Protein AF-A0A534ZHL0-F1 (afdb_monomer)

Nearest PDB structures (foldseek):
  2dp6-assembly1_A  TM=8.824E-01  e=2.739E-02  Thermus thermophilus HB8
  7d0j-assembly1_K  TM=3.395E-01  e=8.062E+00  Chlamydomonas reinhardtii

pLDDT: mean 93.41, std 6.08, range [64.62, 98.69]

Radius of gyration: 13.75 Å; Cα contacts (8 Å, |Δi|>4): 61; chains: 1; bounding box: 30×25×33 Å

Mean predicted aligned error: 3.31 Å

Solvent-accessible surface area (backbone atoms only — not comparable to full-atom values): 4283 Å² total; per-residue (Å²): 106,72,66,56,41,51,73,69,70,41,68,74,64,84,74,67,88,73,92,45,71,70,34,74,42,84,45,79,82,75,50,73,51,74,36,67,73,69,92,42,67,71,31,46,75,70,56,79,40,46,70,70,61,54,52,48,46,56,55,48,50,56,57,63,74,76,107

Foldseek 3Di:
DVVVCVVVVFDADPPHDDDDAQDWDQGSVRDIDGHHDDPDPVCDVVVVDDPVSVVVSVVVVVVSVVD

Sequence (67 aa):
FLAAERARGTALPRPLPRFAHGAEHRLASGLVLLSSYHPSQQNTFTGKLTRPMLDAVFARARVLMAA

Structure (mmCIF, N/CA/C/O backbone):
data_AF-A0A534ZHL0-F1
#
_entry.id   AF-A0A534ZHL0-F1
#
loop_
_atom_site.group_PDB
_atom_site.id
_atom_site.type_symbol
_atom_site.label_atom_id
_atom_site.label_alt_id
_atom_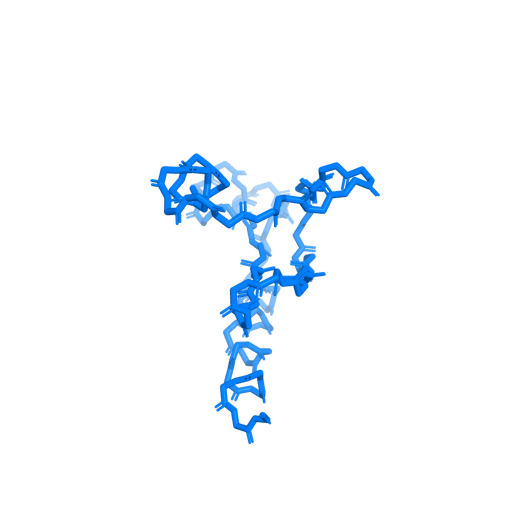site.label_comp_id
_atom_site.label_asym_id
_atom_site.label_entity_id
_atom_site.label_seq_id
_atom_site.pdbx_PDB_ins_code
_atom_site.Cartn_x
_atom_site.Cartn_y
_atom_site.Cartn_z
_atom_site.occupancy
_atom_site.B_iso_or_equiv
_atom_site.auth_seq_id
_atom_site.auth_comp_id
_atom_site.auth_asym_id
_atom_site.auth_atom_id
_atom_site.pdbx_PDB_model_num
ATOM 1 N N . PHE A 1 1 ? 10.106 6.425 -3.633 1.00 81.69 1 PHE A N 1
ATOM 2 C CA . PHE A 1 1 ? 10.133 5.301 -4.591 1.00 81.69 1 PHE A CA 1
ATOM 3 C C . PHE A 1 1 ? 10.324 5.762 -6.042 1.00 81.69 1 PHE A C 1
ATOM 5 O O . PHE A 1 1 ? 11.398 5.533 -6.570 1.00 81.69 1 PHE A O 1
ATOM 12 N N . LEU A 1 2 ? 9.382 6.477 -6.678 1.00 86.19 2 LEU A N 1
ATOM 13 C CA . LEU A 1 2 ? 9.545 6.913 -8.086 1.00 86.19 2 LEU A CA 1
ATOM 14 C C . LEU A 1 2 ? 10.762 7.830 -8.314 1.00 86.19 2 LEU A C 1
ATOM 16 O O . LEU A 1 2 ? 11.377 7.794 -9.371 1.00 86.19 2 LEU A O 1
ATOM 20 N N . ALA A 1 3 ? 11.150 8.614 -7.303 1.00 87.94 3 ALA A N 1
ATOM 21 C CA . ALA A 1 3 ? 12.406 9.362 -7.323 1.00 87.94 3 ALA A CA 1
ATOM 22 C C . ALA A 1 3 ? 13.644 8.444 -7.374 1.00 87.94 3 ALA A C 1
ATOM 24 O O . ALA A 1 3 ? 14.601 8.763 -8.068 1.00 87.94 3 ALA A O 1
ATOM 25 N N . ALA A 1 4 ? 13.605 7.290 -6.696 1.00 86.56 4 ALA A N 1
ATOM 26 C CA . ALA A 1 4 ? 14.679 6.300 -6.742 1.00 86.56 4 ALA A CA 1
ATOM 27 C C . ALA A 1 4 ? 14.741 5.606 -8.112 1.00 86.56 4 ALA A C 1
ATOM 29 O O . ALA A 1 4 ? 15.825 5.444 -8.655 1.00 86.56 4 ALA A O 1
ATOM 30 N N . GLU A 1 5 ? 13.591 5.281 -8.715 1.00 89.62 5 GLU A N 1
ATOM 31 C CA . GLU A 1 5 ? 13.532 4.777 -10.099 1.00 89.62 5 GLU A CA 1
ATOM 32 C C . GLU A 1 5 ? 14.111 5.789 -11.096 1.00 89.62 5 GLU A C 1
ATOM 34 O O . GLU A 1 5 ? 14.905 5.430 -11.962 1.00 89.62 5 GLU A O 1
ATOM 39 N N . ARG A 1 6 ? 13.788 7.077 -10.923 1.00 88.31 6 ARG A N 1
ATOM 40 C CA . ARG A 1 6 ? 14.359 8.155 -11.738 1.00 88.31 6 ARG A CA 1
ATOM 41 C C . ARG A 1 6 ? 15.873 8.274 -11.548 1.00 88.31 6 ARG A C 1
ATOM 43 O O . ARG A 1 6 ? 16.585 8.417 -12.533 1.00 88.31 6 ARG A O 1
ATOM 50 N N . ALA A 1 7 ? 16.361 8.191 -10.310 1.00 90.44 7 ALA A N 1
ATOM 51 C CA . ALA A 1 7 ? 17.793 8.228 -10.009 1.00 90.44 7 ALA A CA 1
ATOM 52 C C . ALA A 1 7 ? 18.552 7.023 -10.595 1.00 90.44 7 ALA A C 1
ATOM 54 O O . ALA A 1 7 ? 19.708 7.159 -10.975 1.00 90.44 7 ALA A O 1
ATOM 55 N N . ARG A 1 8 ? 17.889 5.867 -10.731 1.00 87.88 8 ARG A N 1
ATOM 56 C CA . ARG A 1 8 ? 18.411 4.679 -11.426 1.00 87.88 8 ARG A CA 1
ATOM 57 C C . ARG A 1 8 ? 18.401 4.793 -12.958 1.00 87.88 8 ARG A C 1
ATOM 59 O O . ARG A 1 8 ? 18.815 3.854 -13.628 1.00 87.88 8 ARG A O 1
ATOM 66 N N . GLY A 1 9 ? 17.887 5.887 -13.527 1.00 87.94 9 GLY A N 1
ATOM 67 C CA . GLY A 1 9 ? 17.714 6.036 -14.976 1.00 87.94 9 GLY A CA 1
ATOM 68 C C . GLY A 1 9 ? 16.6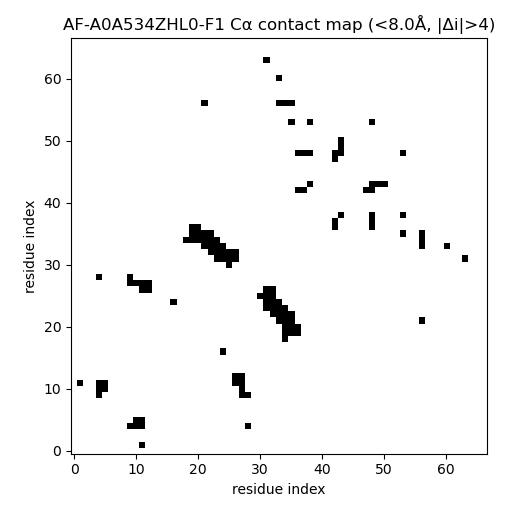18 5.140 -15.565 1.00 87.94 9 GLY A C 1
ATOM 69 O O . GLY A 1 9 ? 16.521 4.999 -16.781 1.00 87.94 9 GLY A O 1
ATOM 70 N N . THR A 1 10 ? 15.781 4.526 -14.724 1.00 87.50 10 THR A N 1
ATOM 71 C CA . THR A 1 10 ? 14.687 3.661 -15.174 1.00 87.50 10 THR A CA 1
ATOM 72 C C . THR A 1 10 ? 13.528 4.506 -15.699 1.00 87.50 10 THR A C 1
ATOM 74 O O . THR A 1 10 ? 13.113 5.486 -15.071 1.00 87.50 10 THR A O 1
ATOM 77 N N . ALA A 1 11 ? 12.972 4.116 -16.848 1.00 84.88 11 ALA A N 1
ATOM 78 C CA . ALA A 1 11 ? 11.796 4.770 -17.406 1.00 84.88 11 ALA A CA 1
ATOM 79 C C . ALA A 1 11 ? 10.600 4.657 -16.443 1.00 84.88 11 ALA A C 1
ATOM 81 O O . ALA A 1 11 ? 10.223 3.566 -16.011 1.00 84.88 11 ALA A O 1
ATOM 82 N N . LEU A 1 12 ? 9.989 5.798 -16.112 1.00 85.94 12 LEU A N 1
ATOM 83 C CA . LEU A 1 12 ? 8.764 5.839 -15.315 1.00 85.94 12 LEU A CA 1
ATOM 84 C C . LEU A 1 12 ? 7.539 5.636 -16.219 1.00 85.94 12 LEU A C 1
ATOM 86 O O . LEU A 1 12 ? 7.504 6.213 -17.311 1.00 85.94 12 LEU A O 1
ATOM 90 N N . PRO A 1 13 ? 6.512 4.894 -15.767 1.00 83.81 13 PRO A N 1
ATOM 91 C CA . PRO A 1 13 ? 5.286 4.748 -16.538 1.00 83.81 13 PRO A CA 1
ATOM 92 C C . PRO A 1 13 ? 4.578 6.101 -16.704 1.00 83.81 13 PRO A C 1
ATOM 94 O O . PRO A 1 13 ? 4.670 6.988 -15.847 1.00 83.81 13 PRO A O 1
ATOM 97 N N . ARG A 1 14 ? 3.888 6.262 -17.839 1.00 87.19 14 ARG A N 1
ATOM 98 C CA . ARG A 1 14 ? 3.046 7.422 -18.149 1.00 87.19 14 ARG A CA 1
ATOM 99 C C . ARG A 1 14 ? 1.613 6.937 -18.416 1.00 87.19 14 ARG A C 1
ATOM 101 O O . ARG A 1 14 ? 1.438 6.155 -19.347 1.00 87.19 14 ARG A O 1
ATOM 108 N N . PRO A 1 15 ? 0.605 7.390 -17.647 1.00 87.50 15 PRO A N 1
ATOM 109 C CA . PRO A 1 15 ? 0.692 8.343 -16.535 1.00 87.50 15 PRO A CA 1
ATOM 110 C C . PRO A 1 15 ? 1.455 7.782 -15.323 1.00 87.50 15 PRO A C 1
ATOM 112 O O . PRO A 1 15 ? 1.608 6.571 -15.177 1.00 87.50 15 PRO A O 1
ATOM 115 N N . LEU A 1 16 ? 1.944 8.678 -14.456 1.00 90.25 16 LEU A N 1
ATOM 116 C CA . LEU A 1 16 ? 2.636 8.264 -13.235 1.00 90.25 16 LEU A CA 1
ATOM 117 C C . LEU A 1 16 ? 1.700 7.446 -12.328 1.00 90.25 16 LEU A C 1
ATOM 119 O O . LEU A 1 16 ? 0.502 7.750 -12.268 1.00 90.25 16 LEU A O 1
ATOM 123 N N . PRO A 1 17 ? 2.237 6.469 -11.572 1.00 91.25 17 PRO A N 1
ATOM 124 C CA . PRO A 1 17 ? 1.452 5.667 -10.648 1.00 91.25 17 PRO A CA 1
ATOM 125 C C . PRO A 1 17 ? 0.722 6.557 -9.649 1.00 91.25 17 PRO A C 1
ATOM 127 O O . PRO A 1 17 ? 1.340 7.309 -8.891 1.00 91.25 17 PRO A O 1
ATOM 130 N N . ARG A 1 18 ? -0.607 6.476 -9.652 1.00 92.94 18 ARG A N 1
ATOM 131 C CA . ARG A 1 18 ? -1.434 7.151 -8.654 1.00 92.94 18 ARG A CA 1
ATOM 132 C C . ARG A 1 18 ? -1.463 6.313 -7.385 1.00 92.94 18 ARG A C 1
ATOM 134 O O . ARG A 1 18 ? -1.561 5.087 -7.439 1.00 92.94 18 ARG A O 1
ATOM 141 N N . PHE A 1 19 ? -1.406 6.993 -6.247 1.00 95.44 19 PHE A N 1
ATOM 142 C CA . PHE A 1 19 ? -1.562 6.342 -4.958 1.00 95.44 19 PHE A CA 1
ATOM 143 C C . PHE A 1 19 ? -3.027 5.963 -4.719 1.00 95.44 19 PHE A C 1
ATOM 145 O O . PHE A 1 19 ? -3.914 6.815 -4.790 1.00 95.44 19 PHE A O 1
ATOM 152 N N . ALA A 1 20 ? -3.252 4.698 -4.383 1.00 96.69 20 ALA A N 1
ATOM 153 C CA . ALA A 1 20 ? -4.461 4.203 -3.740 1.00 96.69 20 ALA A CA 1
ATOM 154 C C . ALA A 1 20 ? -4.089 2.991 -2.873 1.00 96.69 20 ALA A C 1
ATOM 156 O O . ALA A 1 20 ? -3.089 2.317 -3.134 1.00 96.69 2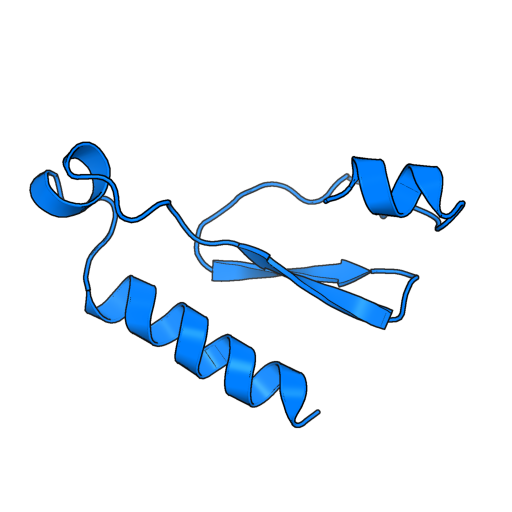0 ALA A O 1
ATOM 157 N N . HIS A 1 21 ? -4.865 2.727 -1.823 1.00 98.19 21 HIS A N 1
ATOM 158 C CA . HIS A 1 21 ? -4.647 1.539 -1.002 1.00 98.19 21 HIS A CA 1
ATOM 159 C C . HIS A 1 21 ? -4.858 0.272 -1.838 1.00 98.19 21 HIS A C 1
ATOM 161 O O . HIS A 1 21 ? -5.843 0.172 -2.564 1.00 98.19 21 HIS A O 1
ATOM 167 N N . GLY A 1 22 ? -3.913 -0.663 -1.760 1.00 97.62 22 GLY A N 1
ATOM 168 C CA . GLY A 1 22 ? -3.910 -1.887 -2.558 1.00 97.62 22 GLY A CA 1
ATOM 169 C C . GLY A 1 22 ? -3.529 -1.684 -4.027 1.00 97.62 22 GLY A C 1
ATOM 170 O O . GLY A 1 22 ? -3.559 -2.645 -4.785 1.00 97.62 22 GLY A O 1
ATOM 171 N N . ALA A 1 23 ? -3.164 -0.470 -4.458 1.00 97.12 23 ALA A N 1
ATOM 172 C CA . ALA A 1 23 ? -2.756 -0.252 -5.841 1.00 97.12 23 ALA A CA 1
ATOM 173 C C . ALA A 1 23 ? -1.427 -0.949 -6.144 1.00 97.12 23 ALA A C 1
ATOM 175 O O . ALA A 1 23 ? -0.454 -0.806 -5.396 1.00 97.12 23 ALA A O 1
ATOM 176 N N . GLU A 1 24 ? -1.393 -1.631 -7.283 1.00 95.88 24 GLU A N 1
ATOM 177 C CA . GLU A 1 24 ? -0.245 -2.360 -7.807 1.00 95.88 24 GLU A CA 1
ATOM 178 C C . GLU A 1 24 ? 0.204 -1.743 -9.123 1.00 95.88 24 GLU A C 1
ATOM 180 O O . GLU A 1 24 ? -0.598 -1.558 -10.038 1.00 95.88 24 GLU A O 1
ATOM 185 N N . HIS A 1 25 ? 1.498 -1.462 -9.239 1.00 93.38 25 HIS A N 1
ATOM 186 C CA . HIS A 1 25 ? 2.089 -0.953 -10.471 1.00 93.38 25 HIS A CA 1
ATOM 187 C C . HIS A 1 25 ? 3.350 -1.735 -10.797 1.00 93.38 25 HIS A C 1
ATOM 189 O O . HIS A 1 25 ? 4.293 -1.759 -10.007 1.00 93.38 25 HIS A O 1
ATOM 195 N N . ARG A 1 26 ? 3.378 -2.361 -11.975 1.00 91.31 26 ARG A N 1
ATOM 196 C CA . ARG A 1 26 ? 4.603 -2.948 -12.525 1.00 91.31 26 ARG A CA 1
ATOM 197 C C . ARG A 1 26 ? 5.466 -1.841 -13.108 1.00 91.31 26 ARG A C 1
ATOM 199 O O . ARG A 1 26 ? 4.964 -0.943 -13.783 1.00 91.31 26 ARG A O 1
ATOM 206 N N . LEU A 1 27 ? 6.757 -1.903 -12.838 1.00 88.88 27 LEU A N 1
ATOM 207 C CA . LEU A 1 27 ? 7.716 -0.890 -13.256 1.00 88.88 27 LEU A CA 1
ATOM 208 C C . LEU A 1 27 ? 8.662 -1.473 -14.293 1.00 88.88 27 LEU A C 1
ATOM 210 O O . LEU A 1 27 ? 8.874 -2.683 -14.338 1.00 88.88 27 LEU A O 1
ATOM 214 N N . ALA A 1 28 ? 9.279 -0.602 -15.090 1.00 88.44 28 A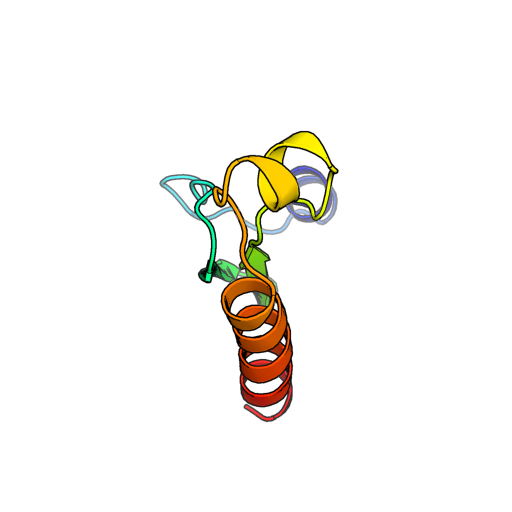LA A N 1
ATOM 215 C CA . ALA A 1 28 ? 10.244 -1.027 -16.101 1.00 88.44 28 ALA A CA 1
ATOM 216 C C . ALA A 1 28 ? 11.494 -1.699 -15.497 1.00 88.44 28 ALA A C 1
ATOM 218 O O . ALA A 1 28 ? 12.166 -2.455 -16.186 1.00 88.44 28 ALA A O 1
ATOM 219 N N . SER A 1 29 ? 11.777 -1.479 -14.208 1.00 87.94 29 SER A N 1
ATOM 220 C CA . SER A 1 29 ? 12.827 -2.183 -13.459 1.00 87.94 29 SER A CA 1
ATOM 221 C C . SER A 1 29 ? 12.501 -3.649 -13.146 1.00 87.94 29 SER A C 1
ATOM 223 O O . SER A 1 29 ? 13.337 -4.340 -12.572 1.00 87.94 29 SER A O 1
ATOM 225 N N . GLY A 1 30 ? 11.291 -4.127 -13.456 1.00 88.69 30 GLY A N 1
ATOM 226 C CA . GLY A 1 30 ? 10.806 -5.457 -13.071 1.00 88.69 30 GLY A CA 1
ATOM 227 C C . GLY A 1 30 ? 10.241 -5.523 -11.647 1.00 88.69 30 GLY A C 1
ATOM 228 O O . GLY A 1 30 ? 9.620 -6.515 -11.277 1.00 88.69 30 GLY A O 1
ATOM 229 N N . LEU A 1 31 ? 10.386 -4.455 -10.857 1.00 90.38 31 LEU A N 1
ATOM 230 C CA . LEU A 1 31 ? 9.801 -4.362 -9.524 1.00 90.38 31 LEU A CA 1
ATOM 231 C C . LEU A 1 31 ? 8.289 -4.102 -9.586 1.00 90.38 31 LEU A C 1
ATOM 233 O O . LEU A 1 31 ? 7.778 -3.445 -10.500 1.00 90.38 31 LEU A O 1
ATOM 237 N N . VAL A 1 32 ? 7.579 -4.559 -8.553 1.00 93.38 32 VAL A N 1
ATOM 238 C CA . VAL A 1 32 ? 6.170 -4.222 -8.322 1.00 93.38 32 VAL A CA 1
ATOM 239 C C . VAL A 1 32 ? 6.069 -3.214 -7.181 1.00 93.38 32 VAL A C 1
ATOM 241 O O . VAL A 1 32 ? 6.511 -3.472 -6.063 1.00 93.38 32 VAL A O 1
ATOM 244 N N . LEU A 1 33 ? 5.463 -2.059 -7.453 1.00 9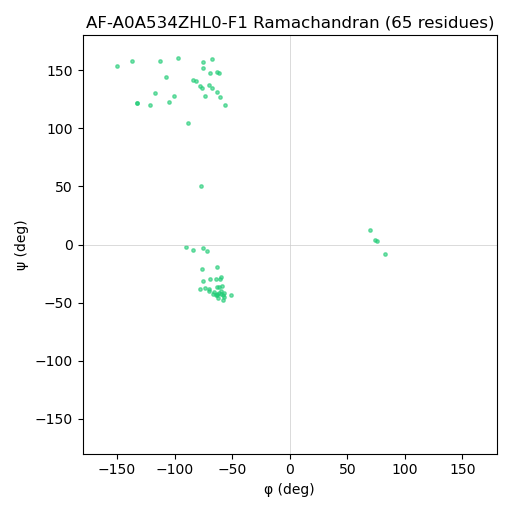3.88 33 LEU A N 1
ATOM 245 C CA . LEU A 1 33 ? 5.089 -1.075 -6.442 1.00 93.88 33 LEU A CA 1
ATOM 246 C C . LEU A 1 33 ? 3.685 -1.393 -5.924 1.00 93.88 33 LEU A C 1
ATOM 248 O O . LEU A 1 33 ? 2.698 -1.107 -6.601 1.00 93.88 33 LEU A O 1
ATOM 252 N N . LEU A 1 34 ? 3.607 -1.944 -4.713 1.00 96.88 34 LEU A N 1
ATOM 253 C CA . LEU A 1 34 ? 2.362 -2.161 -3.978 1.00 96.88 34 LEU A CA 1
ATOM 254 C C . LEU A 1 34 ? 2.181 -1.060 -2.922 1.00 96.88 34 LEU A C 1
ATOM 256 O O . LEU A 1 34 ? 3.086 -0.793 -2.131 1.00 96.88 34 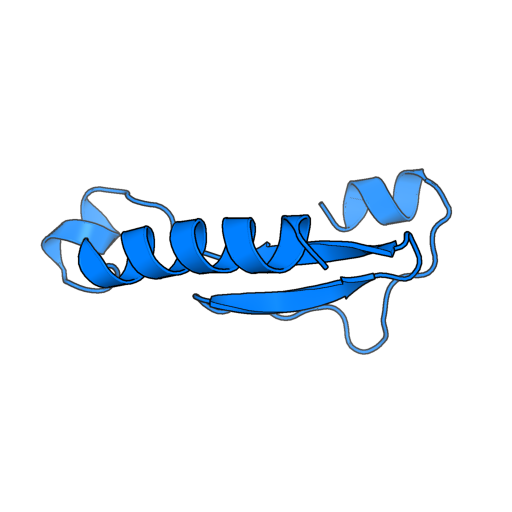LEU A O 1
ATOM 260 N N . SER A 1 35 ? 1.022 -0.404 -2.916 1.00 97.06 35 SER A N 1
ATOM 261 C CA . SER A 1 35 ? 0.733 0.740 -2.039 1.00 97.06 35 SER A CA 1
ATOM 262 C C . SER A 1 35 ? -0.238 0.382 -0.914 1.00 97.06 35 SER A C 1
ATOM 264 O O . SER A 1 35 ? -1.201 -0.349 -1.118 1.00 97.06 35 SER A O 1
ATOM 266 N N . SER A 1 36 ? -0.041 0.961 0.272 1.00 98.31 36 SER A N 1
ATOM 267 C CA . SER A 1 36 ? -0.981 0.862 1.395 1.00 98.31 36 SER A CA 1
ATOM 268 C C . SER A 1 36 ? -1.160 2.212 2.079 1.00 98.31 36 SER A C 1
ATOM 270 O O . SER A 1 36 ? -0.290 3.080 1.998 1.00 98.31 36 SER A O 1
ATOM 272 N N . TYR A 1 37 ? -2.279 2.386 2.783 1.00 98.38 37 TYR A N 1
ATOM 273 C CA . TYR A 1 37 ? -2.398 3.485 3.727 1.00 98.38 37 TYR A CA 1
ATOM 274 C C . TYR A 1 37 ? -1.471 3.203 4.909 1.00 98.38 37 TYR A C 1
ATOM 276 O O . TYR A 1 37 ? -1.249 2.054 5.288 1.00 98.38 37 TYR A O 1
ATOM 284 N N . HIS A 1 38 ? -0.929 4.262 5.502 1.00 97.69 38 HIS A N 1
ATOM 285 C CA . HIS A 1 38 ? -0.090 4.124 6.683 1.00 97.69 38 HIS A CA 1
ATOM 286 C C . HIS A 1 38 ? -0.941 3.707 7.899 1.00 97.69 38 HIS A C 1
ATOM 288 O O . HIS 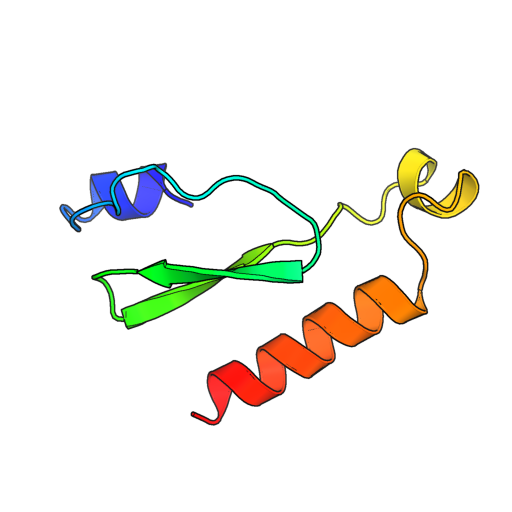A 1 38 ? -2.009 4.296 8.097 1.00 97.69 38 HIS A O 1
ATOM 294 N N . PRO A 1 39 ? -0.487 2.769 8.748 1.00 97.94 39 PRO A N 1
ATOM 295 C CA . PRO A 1 39 ? -1.192 2.362 9.964 1.00 97.94 39 PRO A CA 1
ATOM 296 C C . PRO A 1 39 ? -1.041 3.385 11.106 1.00 97.94 39 PRO A C 1
ATOM 298 O O . PRO A 1 39 ? -0.677 3.041 12.225 1.00 97.94 39 PRO A O 1
ATOM 301 N N . SER A 1 40 ? -1.309 4.666 10.834 1.00 98.19 40 SER A N 1
ATOM 302 C CA . SER A 1 40 ? -1.390 5.696 11.877 1.00 98.19 40 SER A CA 1
ATOM 303 C C . SER A 1 40 ? -2.695 5.576 12.656 1.00 98.19 40 SER A C 1
ATOM 305 O O . SER A 1 40 ? -3.703 5.125 12.113 1.00 98.19 40 SER A O 1
ATOM 307 N N . GLN A 1 41 ? -2.699 6.095 13.887 1.00 98.25 41 GLN A N 1
ATOM 308 C CA . GLN A 1 41 ? -3.900 6.189 14.720 1.00 98.25 41 GLN A CA 1
ATOM 309 C C . GLN A 1 41 ? -5.068 6.853 13.981 1.00 98.25 41 GLN A C 1
ATOM 311 O O . GLN A 1 41 ? -6.181 6.348 14.023 1.00 98.25 41 GLN A O 1
ATOM 316 N N . GLN A 1 42 ? -4.820 7.943 13.245 1.00 98.38 42 GLN A N 1
ATOM 317 C CA . GLN A 1 42 ? -5.866 8.606 12.466 1.00 98.38 42 GLN A CA 1
ATOM 318 C C . GLN A 1 42 ? -6.532 7.649 11.468 1.00 98.38 42 GLN A C 1
ATOM 320 O O . GLN A 1 42 ? -7.755 7.626 11.379 1.00 98.38 42 GLN A O 1
ATOM 325 N N . ASN A 1 43 ? -5.760 6.850 10.724 1.00 98.44 43 ASN A N 1
ATOM 326 C CA . ASN A 1 43 ? -6.331 5.937 9.735 1.00 98.44 43 ASN A CA 1
ATOM 327 C C . ASN A 1 43 ? -7.011 4.731 10.394 1.00 98.44 43 ASN A C 1
ATOM 329 O O . ASN A 1 43 ? -8.055 4.296 9.913 1.00 98.44 43 ASN A O 1
ATOM 333 N N . THR A 1 44 ? -6.444 4.202 11.480 1.00 98.19 44 THR A N 1
ATOM 334 C CA . THR A 1 44 ? -6.974 3.004 12.143 1.00 98.19 44 THR A CA 1
ATOM 335 C C . THR A 1 44 ? -8.194 3.298 13.011 1.00 98.19 44 THR A C 1
ATOM 337 O O . THR A 1 44 ? -9.145 2.525 12.984 1.00 98.19 44 THR A O 1
ATOM 340 N N . PHE A 1 45 ? -8.233 4.429 13.720 1.00 98.31 45 PHE A N 1
ATOM 341 C CA . PHE A 1 45 ? -9.364 4.789 14.589 1.00 98.31 45 PHE A CA 1
ATOM 342 C C . PHE A 1 45 ? -10.579 5.275 13.795 1.00 98.31 45 PHE A C 1
ATOM 344 O O . PHE A 1 45 ? -11.708 5.043 14.207 1.00 98.31 45 PHE A O 1
ATOM 351 N N . THR A 1 46 ? -10.366 5.921 12.643 1.00 98.25 46 THR A N 1
ATOM 352 C CA . THR A 1 46 ? -11.468 6.360 11.762 1.00 98.25 46 THR A CA 1
ATOM 353 C C . THR A 1 46 ? -11.970 5.264 10.820 1.00 98.25 46 THR A C 1
ATOM 355 O O . THR A 1 46 ? -12.910 5.492 10.065 1.00 98.25 46 THR A O 1
ATOM 358 N N . GLY A 1 47 ? -11.331 4.089 10.807 1.00 98.12 47 GLY A N 1
ATOM 359 C CA . GLY A 1 47 ? -11.672 2.994 9.896 1.00 98.12 47 GLY A CA 1
ATOM 360 C C . GLY A 1 47 ? -11.206 3.191 8.449 1.00 98.12 47 GLY A C 1
ATOM 361 O O . GLY A 1 47 ? -11.442 2.321 7.614 1.00 98.12 47 GLY A O 1
ATOM 362 N N . LYS A 1 48 ? -10.487 4.279 8.136 1.00 98.38 48 LYS A N 1
ATOM 363 C CA . LYS A 1 48 ? -9.872 4.496 6.814 1.00 98.38 48 LYS A CA 1
ATOM 364 C C . LYS A 1 48 ? -8.875 3.393 6.440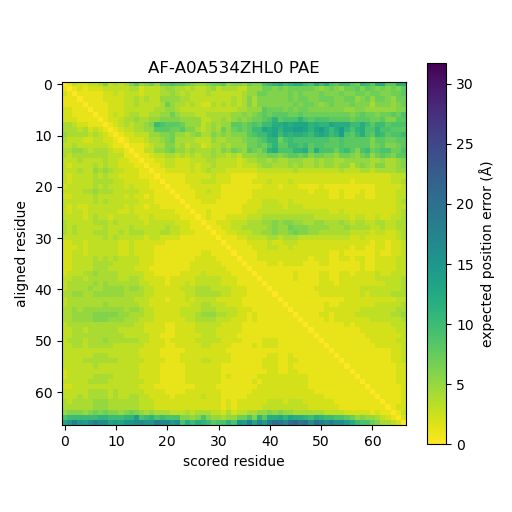 1.00 98.38 48 LYS A C 1
ATOM 366 O O . LYS A 1 48 ? -8.676 3.116 5.259 1.00 98.38 48 LYS A O 1
ATOM 371 N N . LEU A 1 49 ? -8.251 2.766 7.435 1.00 98.69 49 LEU A N 1
ATOM 372 C CA . LEU A 1 49 ? -7.506 1.523 7.282 1.00 98.69 49 LEU A CA 1
ATOM 373 C C . LEU A 1 49 ? -7.913 0.545 8.382 1.00 98.69 49 LEU A C 1
ATOM 375 O O . LEU A 1 49 ? -7.723 0.822 9.564 1.00 98.69 49 LEU A O 1
ATOM 379 N N . THR A 1 50 ? -8.408 -0.623 7.990 1.00 98.56 50 THR A N 1
ATOM 380 C CA . THR A 1 50 ? -8.713 -1.711 8.926 1.00 98.56 50 THR A CA 1
ATOM 381 C C . THR A 1 50 ? -7.565 -2.718 8.977 1.00 98.56 50 THR A C 1
ATOM 383 O O . THR A 1 50 ? -6.743 -2.800 8.060 1.00 98.56 50 THR A O 1
ATOM 386 N N . ARG A 1 51 ? -7.506 -3.522 10.044 1.00 98.19 51 ARG A N 1
ATOM 387 C CA . ARG A 1 51 ? -6.514 -4.600 10.153 1.00 98.19 51 ARG A CA 1
ATOM 388 C C . ARG A 1 51 ? -6.603 -5.609 8.990 1.00 98.19 51 ARG A C 1
ATOM 390 O O . ARG A 1 51 ? -5.568 -5.819 8.365 1.00 98.19 51 ARG A O 1
ATOM 397 N N . PRO A 1 52 ? -7.790 -6.126 8.597 1.00 98.69 52 PRO A N 1
ATOM 398 C CA . PRO A 1 52 ? -7.898 -7.023 7.441 1.00 98.69 52 PRO A CA 1
ATOM 399 C C . PRO A 1 52 ? -7.399 -6.412 6.125 1.00 98.69 52 PRO A C 1
ATOM 401 O O . PRO A 1 52 ? -6.800 -7.109 5.313 1.00 98.69 52 PRO A O 1
ATOM 404 N N . MET A 1 53 ? -7.600 -5.106 5.916 1.00 98.56 53 MET A N 1
ATOM 405 C CA . MET A 1 53 ? -7.073 -4.403 4.739 1.00 98.56 53 MET A CA 1
ATOM 406 C C . MET A 1 53 ? -5.541 -4.391 4.719 1.00 98.56 53 MET A C 1
ATOM 408 O O . MET A 1 53 ? -4.929 -4.641 3.683 1.00 98.56 53 MET A O 1
ATOM 412 N N . LEU A 1 54 ? -4.905 -4.122 5.864 1.00 98.56 54 LEU A N 1
ATOM 413 C CA . LEU A 1 54 ? -3.446 -4.162 5.963 1.00 98.56 54 LEU A CA 1
ATOM 414 C C . LEU A 1 54 ? -2.906 -5.588 5.780 1.00 98.56 54 LEU A C 1
ATOM 416 O O . LEU A 1 54 ? -1.940 -5.778 5.040 1.00 98.56 54 LEU A O 1
ATOM 420 N N . ASP A 1 55 ? -3.549 -6.582 6.394 1.00 98.50 55 ASP A N 1
ATOM 421 C CA . ASP A 1 55 ? -3.180 -7.994 6.248 1.00 98.50 55 ASP A CA 1
ATOM 422 C C . ASP A 1 55 ? -3.261 -8.439 4.775 1.00 98.50 55 ASP A C 1
ATOM 424 O O . ASP A 1 55 ? -2.360 -9.119 4.276 1.00 98.50 55 ASP A O 1
ATOM 428 N N . ALA A 1 56 ? -4.284 -7.985 4.040 1.00 98.62 56 ALA A N 1
ATOM 429 C CA . ALA A 1 56 ? -4.447 -8.269 2.615 1.00 98.62 56 ALA A CA 1
ATOM 430 C C . ALA A 1 56 ? -3.293 -7.721 1.757 1.00 98.62 56 ALA A C 1
ATOM 432 O O . ALA A 1 56 ? -2.860 -8.394 0.820 1.00 98.62 56 ALA A O 1
ATOM 433 N N . VAL A 1 57 ? -2.737 -6.549 2.091 1.00 98.50 57 VAL A N 1
ATOM 434 C CA . VAL A 1 57 ? -1.558 -5.998 1.396 1.00 98.50 57 VAL A CA 1
ATOM 435 C C . VAL A 1 57 ? -0.353 -6.925 1.554 1.00 98.50 57 VAL A C 1
ATOM 437 O O . VAL A 1 57 ? 0.319 -7.235 0.571 1.00 98.50 57 VAL A O 1
ATOM 440 N N . PHE A 1 58 ? -0.078 -7.412 2.764 1.00 98.19 58 PHE A N 1
ATOM 441 C CA . PHE A 1 58 ? 1.052 -8.318 2.985 1.00 98.19 58 PHE A CA 1
ATOM 442 C C . PHE A 1 58 ? 0.827 -9.696 2.358 1.00 98.19 58 PHE A C 1
ATOM 444 O O . PHE A 1 58 ? 1.752 -10.260 1.770 1.00 98.19 58 PHE A O 1
ATOM 451 N N . ALA A 1 59 ? -0.398 -10.223 2.413 1.00 98.38 59 ALA A N 1
ATOM 452 C CA . ALA A 1 59 ? -0.756 -11.448 1.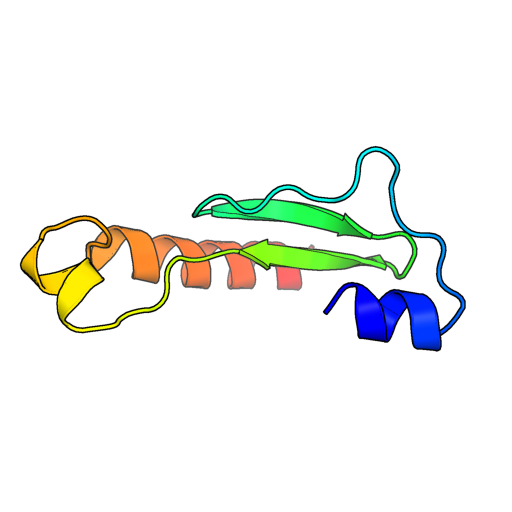701 1.00 98.38 59 ALA A CA 1
ATOM 453 C C . ALA A 1 59 ? -0.518 -11.297 0.191 1.00 98.38 59 ALA A C 1
ATOM 455 O O . ALA A 1 59 ? 0.083 -12.169 -0.439 1.00 98.38 59 ALA A O 1
ATOM 456 N N . ARG A 1 60 ? -0.905 -10.152 -0.380 1.00 98.00 60 ARG A N 1
ATOM 457 C CA . ARG A 1 60 ? -0.682 -9.853 -1.793 1.00 98.00 60 ARG A CA 1
ATOM 458 C C . ARG A 1 60 ? 0.798 -9.711 -2.137 1.00 98.00 60 ARG A C 1
ATOM 460 O O . ARG A 1 60 ? 1.227 -10.262 -3.147 1.00 98.00 60 ARG A O 1
ATOM 467 N N . ALA A 1 61 ? 1.590 -9.062 -1.286 1.00 97.69 61 ALA A N 1
ATOM 468 C CA . ALA A 1 61 ? 3.040 -8.981 -1.459 1.00 97.69 61 ALA A CA 1
ATOM 469 C C . ALA A 1 61 ? 3.685 -10.375 -1.542 1.00 97.69 61 ALA A C 1
ATOM 471 O O . ALA A 1 61 ? 4.521 -10.609 -2.410 1.00 97.69 61 ALA A O 1
ATOM 472 N N . ARG A 1 62 ? 3.254 -11.331 -0.706 1.00 97.69 62 ARG A N 1
ATOM 473 C CA . ARG A 1 62 ? 3.746 -12.721 -0.763 1.00 97.69 62 ARG A CA 1
ATOM 474 C C . ARG A 1 62 ? 3.445 -13.401 -2.095 1.00 97.69 62 ARG A C 1
ATOM 476 O O . ARG A 1 62 ? 4.318 -14.076 -2.625 1.00 97.69 62 ARG A O 1
ATOM 483 N N . VAL A 1 63 ? 2.243 -13.206 -2.637 1.00 97.44 63 VAL A N 1
ATOM 484 C CA . VAL A 1 63 ? 1.870 -13.742 -3.958 1.00 97.44 63 VAL A CA 1
ATOM 485 C C . VAL A 1 63 ? 2.738 -13.132 -5.058 1.00 97.44 63 VAL A C 1
ATOM 487 O O . VAL A 1 63 ? 3.207 -13.849 -5.931 1.00 97.44 63 VAL A O 1
ATOM 490 N N . LEU A 1 64 ? 2.980 -11.821 -5.000 1.00 95.50 64 LEU A N 1
ATOM 491 C CA . LEU A 1 64 ? 3.776 -11.108 -6.001 1.00 95.50 64 LEU A CA 1
ATOM 492 C C . LEU A 1 64 ? 5.264 -11.474 -5.972 1.00 95.50 64 LEU A C 1
ATOM 494 O O . LEU A 1 64 ? 5.905 -11.396 -7.008 1.00 95.50 64 LEU A O 1
ATOM 498 N N . MET A 1 65 ? 5.812 -11.856 -4.816 1.00 92.00 65 MET A N 1
ATOM 499 C CA . MET A 1 65 ? 7.204 -12.315 -4.710 1.00 92.00 65 MET A CA 1
ATOM 500 C C . MET A 1 65 ? 7.416 -13.740 -5.234 1.00 92.00 65 MET A C 1
ATOM 502 O O . MET A 1 65 ? 8.549 -14.117 -5.513 1.00 92.00 65 MET A O 1
ATOM 506 N N . ALA A 1 66 ? 6.355 -14.545 -5.309 1.00 86.31 66 ALA A N 1
ATOM 507 C CA . ALA A 1 66 ? 6.417 -15.929 -5.774 1.00 86.31 66 ALA A CA 1
ATOM 508 C C . ALA A 1 66 ? 6.198 -16.076 -7.294 1.00 86.31 66 ALA A C 1
ATOM 510 O O . ALA A 1 66 ? 6.225 -17.199 -7.794 1.00 86.31 66 ALA A O 1
ATOM 511 N N . ALA A 1 67 ? 5.938 -14.971 -7.998 1.00 64.62 67 ALA A N 1
ATOM 512 C CA . ALA A 1 67 ? 5.644 -14.905 -9.429 1.00 64.62 67 ALA A CA 1
ATOM 513 C C . ALA A 1 67 ? 6.794 -14.247 -10.196 1.00 64.62 67 ALA A C 1
ATOM 515 O O . ALA A 1 67 ? 7.017 -14.657 -11.355 1.00 64.62 67 ALA A O 1
#

Secondary structure (DSSP, 8-state):
-HHHHHHTTPPPPSSPPPP-TT-EEE-TTS-EEE------HHHHHTTSS-HHHHHHHHHHHHHHHT-